Protein AF-A0AAW2RMF0-F1 (afdb_monomer_lite)

Organism: NCBI:txid2727405

Secondary structure (DSSP, 8-state):
-PPPHHHHHHHTT-B-SS-HHHHHHHHHHHHHHTT-THHHHS----S--S--SHHHHHHHHHHHHHHHHHHHHHHHHHHTB-TTT--

Structure (mmCIF, N/CA/C/O backbone):
data_AF-A0AAW2RMF0-F1
#
_entry.id   AF-A0AAW2RMF0-F1
#
loop_
_atom_site.group_PDB
_atom_site.id
_atom_site.type_symbol
_atom_site.label_atom_id
_atom_site.label_alt_id
_atom_site.label_comp_id
_atom_site.label_asym_id
_atom_site.label_entity_id
_atom_site.label_seq_id
_atom_site.pdbx_PDB_ins_code
_atom_site.Cartn_x
_atom_site.Cartn_y
_atom_site.Cartn_z
_atom_site.occupancy
_atom_site.B_iso_or_equiv
_atom_site.auth_seq_id
_atom_site.auth_comp_id
_atom_site.auth_asym_id
_atom_site.auth_atom_id
_atom_site.pdbx_PDB_model_num
ATOM 1 N N . MET A 1 1 ? 1.892 25.179 8.873 1.00 48.16 1 MET A N 1
ATOM 2 C CA . MET A 1 1 ? 2.488 24.141 8.005 1.00 48.16 1 MET A CA 1
ATOM 3 C C . MET A 1 1 ? 1.334 23.466 7.285 1.00 48.16 1 MET A C 1
ATOM 5 O O . MET A 1 1 ? 0.472 22.927 7.968 1.00 48.16 1 MET A O 1
ATOM 9 N N . SER A 1 2 ? 1.230 23.576 5.961 1.00 64.56 2 SER A N 1
ATOM 10 C CA . SER A 1 2 ? 0.219 22.825 5.205 1.00 64.56 2 SER A CA 1
ATOM 11 C C . SER A 1 2 ? 0.533 21.335 5.323 1.00 64.56 2 SER A C 1
ATOM 13 O O . SER A 1 2 ? 1.642 20.920 4.991 1.00 64.56 2 SER A O 1
ATOM 15 N N . GLN A 1 3 ? -0.407 20.544 5.837 1.00 78.25 3 GLN A N 1
ATOM 16 C CA . GLN A 1 3 ? -0.262 19.091 5.851 1.00 78.25 3 GLN A CA 1
ATOM 17 C C . GLN A 1 3 ? -0.211 18.569 4.411 1.00 78.25 3 GLN A C 1
ATOM 19 O O . GLN A 1 3 ? -0.927 19.076 3.548 1.00 78.25 3 GLN A O 1
ATOM 24 N N . ASN A 1 4 ? 0.638 17.571 4.152 1.00 89.25 4 ASN A N 1
ATOM 25 C CA . ASN A 1 4 ? 0.645 16.880 2.866 1.00 89.25 4 ASN A CA 1
ATOM 26 C C . ASN A 1 4 ? -0.756 16.270 2.637 1.00 89.25 4 ASN A C 1
ATOM 28 O O . ASN A 1 4 ? -1.195 15.488 3.484 1.00 89.25 4 ASN A O 1
ATOM 32 N N . PRO A 1 5 ? -1.458 16.593 1.533 1.00 90.19 5 PRO A N 1
ATOM 33 C CA . PRO A 1 5 ? -2.789 16.055 1.257 1.00 90.19 5 PRO A CA 1
ATOM 34 C C . PRO A 1 5 ? -2.861 14.523 1.288 1.00 90.19 5 PRO A C 1
ATOM 36 O O . PRO A 1 5 ? -3.868 13.974 1.726 1.00 90.19 5 PRO A O 1
ATOM 39 N N . LEU A 1 6 ? -1.791 13.826 0.891 1.00 92.50 6 LEU A N 1
ATOM 40 C CA . LEU A 1 6 ? -1.732 12.361 0.937 1.00 92.50 6 LEU A CA 1
ATOM 41 C C . LEU A 1 6 ? -1.722 11.836 2.376 1.00 92.50 6 LEU A C 1
ATOM 43 O O . LEU A 1 6 ? -2.396 10.854 2.673 1.00 92.50 6 LEU A O 1
ATOM 47 N N . ASN A 1 7 ? -1.039 12.529 3.291 1.00 91.50 7 ASN A N 1
ATOM 48 C CA . ASN A 1 7 ? -1.052 12.160 4.707 1.00 91.50 7 ASN A CA 1
ATOM 49 C C . ASN A 1 7 ? -2.457 12.320 5.294 1.00 91.50 7 ASN A C 1
ATOM 51 O O . ASN A 1 7 ? -2.907 11.455 6.033 1.00 91.50 7 ASN A O 1
ATOM 55 N N . VAL A 1 8 ? -3.182 13.378 4.918 1.00 94.00 8 VAL A N 1
ATOM 56 C CA . VAL A 1 8 ? -4.572 13.578 5.361 1.00 94.00 8 VAL A CA 1
ATOM 57 C C . VAL A 1 8 ? -5.472 12.423 4.904 1.00 94.00 8 VAL A C 1
ATOM 59 O O . VAL A 1 8 ? -6.333 11.982 5.661 1.00 94.00 8 VAL A O 1
ATOM 62 N N . ILE A 1 9 ? -5.257 11.901 3.692 1.00 94.19 9 ILE A N 1
ATOM 63 C CA . ILE A 1 9 ? -6.001 10.747 3.168 1.00 94.19 9 ILE A CA 1
ATOM 64 C C . ILE A 1 9 ? -5.666 9.467 3.948 1.00 94.19 9 ILE A C 1
ATOM 66 O O . ILE A 1 9 ? -6.585 8.723 4.280 1.00 94.19 9 ILE A O 1
ATOM 70 N N . LEU A 1 10 ? -4.389 9.212 4.260 1.00 92.69 10 LEU A N 1
ATOM 71 C CA . LEU A 1 10 ? -3.975 8.025 5.029 1.00 92.69 10 LEU A CA 1
ATOM 72 C C . LEU A 1 10 ? -4.462 8.053 6.480 1.00 92.69 10 LEU A C 1
ATOM 74 O O . LEU A 1 10 ? -4.774 7.007 7.042 1.00 92.69 10 LEU A O 1
ATOM 78 N N . GLU A 1 11 ? -4.525 9.239 7.083 1.00 91.88 11 GLU A N 1
ATOM 79 C CA . GLU A 1 11 ? -5.020 9.419 8.449 1.00 91.88 11 GLU A CA 1
ATOM 80 C C . GLU A 1 11 ? -6.550 9.300 8.537 1.00 91.88 11 GLU A C 1
ATOM 82 O O . GLU A 1 11 ? -7.094 8.964 9.591 1.00 91.88 11 GLU A O 1
ATOM 87 N N . ALA A 1 12 ? -7.265 9.533 7.434 1.00 92.69 12 ALA A N 1
ATOM 88 C CA . ALA A 1 12 ? -8.696 9.279 7.360 1.00 92.69 12 ALA A CA 1
ATOM 89 C C . ALA A 1 12 ? -8.977 7.770 7.269 1.00 92.69 12 ALA A C 1
ATOM 91 O O . ALA A 1 12 ? -8.329 7.052 6.512 1.00 92.69 12 ALA A O 1
ATOM 92 N N . ASN A 1 13 ? -10.001 7.293 7.987 1.00 91.88 13 ASN A N 1
ATOM 93 C CA . ASN A 1 13 ? -10.419 5.883 7.999 1.00 91.88 13 ASN A CA 1
ATOM 94 C C . ASN A 1 13 ? -9.272 4.899 8.282 1.00 91.88 13 ASN A C 1
ATOM 96 O O . ASN A 1 13 ? -9.169 3.877 7.600 1.00 91.88 13 ASN A O 1
ATOM 100 N N . LYS A 1 14 ? -8.418 5.197 9.275 1.00 95.12 14 LYS A N 1
ATOM 101 C CA . LYS A 1 14 ? -7.384 4.251 9.711 1.00 95.12 14 LYS A CA 1
ATOM 102 C C . LYS A 1 14 ? -7.971 2.870 9.959 1.00 95.12 14 LYS A C 1
ATOM 104 O O . LYS A 1 14 ? -9.081 2.750 10.482 1.00 95.12 14 LYS A O 1
ATOM 109 N N . PHE A 1 15 ? -7.222 1.838 9.582 1.00 96.62 15 PHE A N 1
ATOM 110 C CA . PHE A 1 15 ? -7.681 0.472 9.774 1.00 96.62 15 PHE A CA 1
ATOM 111 C C . PHE A 1 15 ? -7.808 0.170 11.264 1.00 96.62 15 PHE A C 1
ATOM 113 O O . PHE A 1 15 ? -6.809 0.213 11.979 1.00 96.62 15 PHE A O 1
ATOM 120 N N . ASP A 1 16 ? -9.023 -0.147 11.702 1.00 94.56 16 ASP A N 1
ATOM 121 C CA . ASP A 1 16 ? -9.358 -0.466 13.097 1.00 94.56 16 ASP A CA 1
ATOM 122 C C . ASP A 1 16 ? -9.733 -1.944 13.293 1.00 94.56 16 ASP A C 1
ATOM 124 O O . ASP A 1 16 ? -10.138 -2.362 14.376 1.00 94.56 16 ASP A O 1
ATOM 128 N N . GLY A 1 17 ? -9.591 -2.754 12.238 1.00 93.50 17 GLY A N 1
ATOM 129 C CA . GLY A 1 17 ? -9.904 -4.183 12.252 1.00 93.50 17 GLY A CA 1
ATOM 130 C C . GLY A 1 17 ? -11.337 -4.496 11.831 1.00 93.50 17 GLY A C 1
ATOM 131 O O . GLY A 1 17 ? -11.634 -5.639 11.490 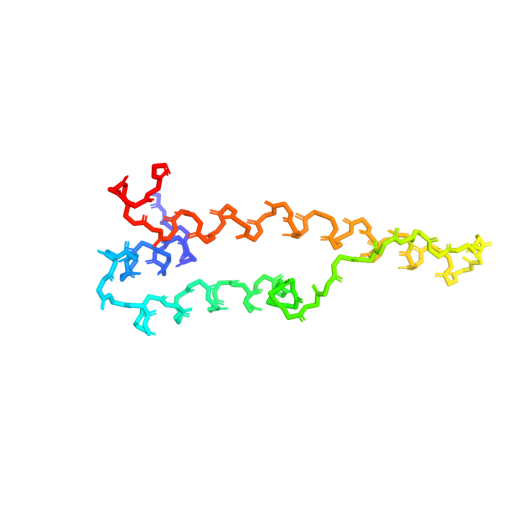1.00 93.50 17 GLY A O 1
ATOM 132 N N . THR A 1 18 ? -12.217 -3.496 11.782 1.00 95.31 18 THR A N 1
ATOM 133 C CA . THR A 1 18 ? -13.640 -3.653 11.440 1.00 95.31 18 THR A CA 1
ATOM 134 C C . THR A 1 18 ? -14.011 -2.993 10.113 1.00 95.31 18 THR A C 1
ATOM 136 O O . THR A 1 18 ? -15.012 -3.351 9.492 1.00 95.31 18 THR A O 1
ATOM 139 N N . ASN A 1 19 ? -13.187 -2.061 9.631 1.00 95.12 19 ASN A N 1
ATOM 140 C CA . ASN A 1 19 ? -13.512 -1.159 8.528 1.00 95.12 19 ASN A CA 1
ATOM 141 C C . ASN A 1 19 ? -12.754 -1.439 7.211 1.00 95.12 19 ASN A C 1
ATOM 143 O O . ASN A 1 19 ? -12.585 -0.524 6.406 1.00 95.12 19 ASN A O 1
ATOM 147 N N . TYR A 1 20 ? -12.334 -2.685 6.949 1.00 93.06 20 TYR A N 1
ATOM 148 C CA . TYR A 1 20 ? -11.424 -3.045 5.842 1.00 93.06 20 TYR A CA 1
ATOM 149 C C . TYR A 1 20 ? -11.774 -2.416 4.482 1.00 93.06 20 TYR A C 1
ATOM 151 O O . TYR A 1 20 ? -10.921 -1.778 3.869 1.00 93.06 20 TYR A O 1
ATOM 159 N N . SER A 1 21 ? -13.019 -2.550 4.008 1.00 91.75 21 SER A N 1
ATOM 160 C CA . SER A 1 21 ? -13.426 -2.007 2.700 1.00 91.75 21 SER A CA 1
ATOM 161 C C . SER A 1 21 ? -13.338 -0.479 2.636 1.00 91.75 21 SER A C 1
ATOM 163 O O . SER A 1 21 ? -12.978 0.074 1.597 1.00 91.75 21 SER A O 1
ATOM 165 N N . ASN A 1 22 ? -13.651 0.200 3.743 1.00 90.94 22 ASN A N 1
ATOM 166 C CA . ASN A 1 22 ? -13.585 1.658 3.837 1.00 90.94 22 ASN A CA 1
ATOM 167 C C . ASN A 1 22 ? -12.137 2.137 3.950 1.00 90.94 22 ASN A C 1
ATOM 169 O O . ASN A 1 22 ? -11.767 3.118 3.307 1.00 90.94 22 ASN A O 1
ATOM 173 N N . TRP A 1 23 ? -11.328 1.420 4.730 1.00 95.56 23 TRP A N 1
ATOM 174 C CA . TRP A 1 23 ? -9.906 1.678 4.895 1.00 95.56 23 TRP A CA 1
ATOM 175 C C . TRP A 1 23 ? -9.148 1.500 3.579 1.00 95.56 23 TRP A C 1
ATOM 177 O O . TRP A 1 23 ? -8.501 2.439 3.135 1.00 95.56 23 TRP A O 1
ATOM 187 N N . LEU A 1 24 ? -9.277 0.347 2.908 1.00 94.88 24 LEU A N 1
ATOM 188 C CA . LEU A 1 24 ? -8.458 -0.040 1.747 1.00 94.88 24 LEU A CA 1
ATOM 189 C C . LEU A 1 24 ? -8.492 0.988 0.607 1.00 94.88 24 LEU A C 1
ATOM 191 O O . LEU A 1 24 ? -7.527 1.122 -0.149 1.00 94.88 24 LEU A O 1
ATOM 195 N N . ARG 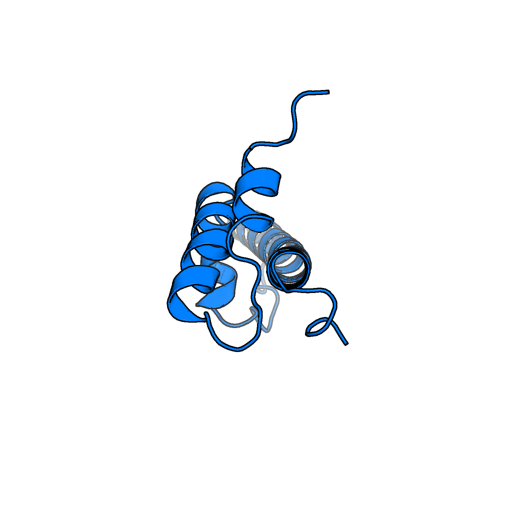A 1 25 ? -9.594 1.732 0.484 1.00 95.06 25 ARG A N 1
ATOM 196 C CA . ARG A 1 25 ? -9.739 2.811 -0.494 1.00 95.06 25 ARG A CA 1
ATOM 197 C C . ARG A 1 25 ? -8.654 3.880 -0.336 1.00 95.06 25 ARG A C 1
ATOM 199 O O . ARG A 1 25 ? -8.139 4.355 -1.344 1.00 95.06 25 ARG A O 1
ATOM 206 N N . ASN A 1 26 ? -8.299 4.246 0.892 1.00 95.12 26 ASN A N 1
ATOM 207 C CA . ASN A 1 26 ? -7.412 5.374 1.159 1.00 95.12 26 ASN A CA 1
ATOM 208 C C . ASN A 1 26 ? -5.943 5.062 0.822 1.00 95.12 26 ASN A C 1
ATOM 210 O O . ASN A 1 26 ? -5.366 5.813 0.033 1.00 95.12 26 ASN A O 1
ATOM 214 N N . PRO A 1 27 ? -5.346 3.940 1.277 1.00 95.31 27 PRO A N 1
ATOM 215 C CA . PRO A 1 27 ? -4.020 3.537 0.823 1.00 95.31 27 PRO A CA 1
ATOM 216 C C . PRO A 1 27 ? -3.961 3.316 -0.687 1.00 95.31 27 PRO A C 1
ATOM 218 O O . PRO A 1 27 ? -2.987 3.723 -1.306 1.00 95.31 27 PRO A O 1
ATOM 221 N N . ARG A 1 28 ? -5.006 2.751 -1.313 1.00 94.94 28 ARG A N 1
ATOM 222 C CA . ARG A 1 28 ? -5.044 2.597 -2.779 1.00 94.94 28 ARG A CA 1
ATOM 223 C C . ARG A 1 28 ? -4.978 3.929 -3.520 1.00 94.94 28 ARG A C 1
ATOM 225 O O . ARG A 1 28 ? -4.203 4.035 -4.456 1.00 94.94 28 ARG A O 1
ATOM 232 N N . ILE A 1 29 ? -5.714 4.951 -3.076 1.00 95.00 29 ILE A N 1
ATOM 233 C CA . ILE A 1 29 ? -5.647 6.294 -3.681 1.00 95.00 29 ILE A CA 1
ATOM 234 C C . ILE A 1 29 ? -4.220 6.853 -3.621 1.00 95.00 29 ILE A C 1
ATOM 236 O O . ILE A 1 29 ? -3.737 7.407 -4.607 1.00 95.00 29 ILE A O 1
ATOM 240 N N . VAL A 1 30 ? -3.540 6.704 -2.481 1.00 95.56 30 VAL A N 1
ATOM 241 C CA . VAL A 1 30 ? -2.159 7.184 -2.324 1.00 95.56 30 VAL A CA 1
ATOM 242 C C . VAL A 1 30 ? -1.193 6.392 -3.201 1.00 95.56 30 VAL A C 1
ATOM 244 O O . VAL A 1 30 ? -0.376 6.988 -3.896 1.00 95.56 30 VAL A O 1
ATOM 247 N N . LEU A 1 31 ? -1.320 5.065 -3.237 1.00 96.06 31 LEU A N 1
ATOM 248 C CA . LEU A 1 31 ? -0.489 4.209 -4.084 1.00 96.06 31 LEU A CA 1
ATOM 249 C C . LEU A 1 31 ? -0.718 4.466 -5.578 1.00 96.06 31 LEU A C 1
ATOM 251 O O . LEU A 1 31 ? 0.245 4.458 -6.342 1.00 96.06 31 LEU A O 1
ATOM 255 N N . ASP A 1 32 ? -1.950 4.745 -6.003 1.00 95.56 32 ASP A N 1
ATOM 256 C CA . ASP A 1 32 ? -2.260 5.111 -7.388 1.00 95.56 32 ASP A CA 1
ATOM 257 C C . ASP A 1 32 ? -1.629 6.459 -7.748 1.00 95.56 32 ASP A C 1
ATOM 259 O O . ASP A 1 32 ? -1.056 6.608 -8.830 1.00 95.56 32 ASP A O 1
ATOM 263 N N . PHE A 1 33 ? -1.680 7.428 -6.828 1.00 94.88 33 PHE A N 1
ATOM 264 C CA . PHE A 1 33 ? -1.061 8.740 -7.007 1.00 94.88 33 PHE A CA 1
ATOM 265 C C . PHE A 1 33 ? 0.465 8.641 -7.157 1.00 94.88 33 PHE A C 1
ATOM 267 O O . PHE A 1 33 ? 1.040 9.261 -8.052 1.00 94.88 33 PHE A O 1
ATOM 274 N N . GLU A 1 34 ? 1.107 7.801 -6.342 1.00 93.56 34 GLU A N 1
ATOM 275 C CA . GLU A 1 34 ? 2.549 7.515 -6.405 1.00 93.56 34 GLU A CA 1
ATOM 276 C C . GLU A 1 34 ? 2.921 6.538 -7.540 1.00 93.56 34 GLU A C 1
ATOM 278 O O . GLU A 1 34 ? 4.098 6.281 -7.783 1.00 93.56 34 GLU A O 1
ATOM 283 N N . LYS A 1 35 ? 1.935 6.002 -8.278 1.00 94.06 35 LYS A N 1
ATOM 284 C CA . LYS A 1 35 ? 2.095 4.972 -9.326 1.00 94.06 35 LYS A CA 1
ATOM 285 C C . LYS A 1 35 ? 2.704 3.660 -8.815 1.00 94.06 35 LYS A C 1
ATOM 287 O O . LYS A 1 35 ? 3.372 2.958 -9.569 1.00 94.06 35 LYS A O 1
ATOM 292 N N . GLN A 1 36 ? 2.442 3.306 -7.561 1.00 95.06 36 GLN A N 1
ATOM 293 C CA . GLN A 1 36 ? 3.000 2.149 -6.852 1.00 95.06 36 GLN A CA 1
ATOM 294 C C . GLN A 1 36 ? 1.999 1.003 -6.645 1.00 95.06 36 GLN A C 1
ATOM 296 O O . GLN A 1 36 ? 2.383 -0.059 -6.161 1.00 95.06 36 GLN A O 1
ATOM 301 N N . THR A 1 37 ? 0.730 1.153 -7.041 1.00 93.75 37 THR A N 1
ATOM 302 C CA . THR A 1 37 ? -0.303 0.105 -6.869 1.00 93.75 37 THR A CA 1
ATOM 303 C C . THR A 1 37 ? 0.076 -1.230 -7.503 1.00 93.75 37 THR A C 1
ATOM 305 O O . THR A 1 37 ? -0.277 -2.285 -6.981 1.00 93.75 37 THR A O 1
ATOM 308 N N . TYR A 1 38 ? 0.882 -1.210 -8.569 1.00 91.50 38 TYR A N 1
ATOM 309 C CA . TYR A 1 38 ? 1.379 -2.421 -9.223 1.00 91.50 38 TYR A CA 1
ATOM 310 C C . TYR A 1 38 ? 2.163 -3.349 -8.276 1.00 91.50 38 TYR A C 1
ATOM 312 O O . TYR A 1 38 ? 2.250 -4.544 -8.551 1.00 91.50 38 TYR A O 1
ATOM 320 N N . VAL A 1 39 ? 2.731 -2.827 -7.181 1.00 91.38 39 VAL A N 1
ATOM 321 C CA . VAL A 1 39 ? 3.438 -3.611 -6.154 1.00 91.38 39 VAL A CA 1
ATOM 322 C C . VAL A 1 39 ? 2.483 -4.556 -5.421 1.00 91.38 39 VAL A C 1
ATOM 324 O O . VAL A 1 39 ? 2.884 -5.647 -5.035 1.00 91.38 39 VAL A O 1
ATOM 327 N N . LEU A 1 40 ? 1.209 -4.180 -5.268 1.00 88.88 40 LEU A N 1
ATOM 328 C CA . LEU A 1 40 ? 0.199 -5.033 -4.632 1.00 88.88 40 LEU A CA 1
ATOM 329 C C . LEU A 1 40 ? -0.258 -6.189 -5.535 1.00 88.88 40 LEU A C 1
ATOM 331 O O . LEU A 1 40 ? -0.761 -7.194 -5.042 1.00 88.88 40 LEU A O 1
ATOM 335 N N . GLU A 1 41 ? -0.120 -6.035 -6.851 1.00 87.75 41 GLU A N 1
ATOM 336 C CA . GLU A 1 41 ? -0.641 -6.976 -7.850 1.00 87.75 41 GLU A CA 1
ATOM 337 C C . GLU A 1 41 ? 0.438 -7.907 -8.406 1.00 87.75 41 GLU A C 1
ATOM 339 O O . GLU A 1 41 ? 0.147 -9.028 -8.828 1.00 87.75 41 GLU A O 1
ATOM 344 N N . LYS A 1 42 ? 1.688 -7.436 -8.455 1.00 85.50 42 LYS A N 1
ATOM 345 C CA . LYS A 1 42 ? 2.796 -8.128 -9.114 1.00 85.50 42 LYS A CA 1
ATOM 346 C C . LYS A 1 42 ? 3.755 -8.717 -8.094 1.00 85.50 42 LYS A C 1
ATOM 348 O O . LYS A 1 42 ? 4.181 -8.055 -7.155 1.00 85.50 42 LYS A O 1
ATOM 353 N N . SER A 1 43 ? 4.175 -9.951 -8.346 1.00 76.88 43 SER A N 1
ATOM 354 C CA . SER A 1 43 ? 5.233 -10.604 -7.580 1.00 76.88 43 SER A CA 1
ATOM 355 C C . SER A 1 43 ? 6.596 -9.942 -7.799 1.00 76.88 43 SER A C 1
ATOM 357 O O . SER A 1 43 ? 6.895 -9.477 -8.902 1.00 76.88 43 SER A O 1
ATOM 359 N N . LEU A 1 44 ? 7.443 -10.003 -6.768 1.00 73.94 44 LEU A N 1
ATOM 360 C CA . LEU A 1 44 ? 8.841 -9.573 -6.807 1.00 73.94 44 LEU A CA 1
ATOM 361 C C . LEU A 1 44 ? 9.583 -10.211 -7.995 1.00 73.94 44 LEU A C 1
ATOM 363 O O . LEU A 1 44 ? 9.564 -11.441 -8.124 1.00 73.94 44 LEU A O 1
ATOM 367 N N . PRO A 1 45 ? 10.230 -9.421 -8.875 1.00 70.19 45 PRO A N 1
ATOM 368 C CA . PRO A 1 45 ? 11.075 -9.961 -9.930 1.00 70.19 45 PRO A CA 1
ATOM 369 C C . PRO A 1 45 ? 12.214 -10.771 -9.299 1.00 70.19 45 PRO A C 1
ATOM 371 O O . PRO A 1 45 ? 13.099 -10.213 -8.660 1.00 70.19 45 PRO A O 1
ATOM 374 N N . GLN A 1 46 ? 12.196 -12.097 -9.454 1.00 67.12 46 GLN A N 1
ATOM 375 C CA . GLN A 1 46 ? 13.135 -12.990 -8.756 1.00 67.12 46 GLN A CA 1
ATOM 376 C C . GLN A 1 46 ? 14.581 -12.885 -9.267 1.00 67.12 46 GLN A C 1
ATOM 378 O O . GLN A 1 46 ? 15.509 -13.320 -8.590 1.00 67.12 46 GLN A O 1
ATOM 383 N N . THR A 1 47 ? 14.793 -12.328 -10.461 1.00 64.50 47 THR A N 1
ATOM 384 C CA . THR A 1 47 ? 16.114 -12.260 -11.090 1.00 64.50 47 THR A CA 1
ATOM 385 C C . THR A 1 47 ? 16.300 -10.965 -11.864 1.00 64.50 47 THR A C 1
ATOM 387 O O . THR A 1 47 ? 15.439 -10.590 -12.662 1.00 64.50 47 THR A O 1
ATOM 390 N N . LEU A 1 48 ? 17.471 -10.345 -11.701 1.00 66.25 48 LEU A N 1
ATOM 391 C CA . LEU A 1 48 ? 17.967 -9.313 -12.608 1.00 66.25 48 LEU A CA 1
ATOM 392 C C . LEU A 1 48 ? 17.995 -9.867 -14.044 1.00 66.25 48 LEU A C 1
ATOM 394 O O . LEU A 1 48 ? 18.596 -10.926 -14.266 1.00 66.25 48 LEU A O 1
ATOM 398 N N . PRO A 1 49 ? 17.382 -9.188 -15.028 1.00 64.31 49 PRO A N 1
ATOM 399 C CA . PRO A 1 49 ? 17.468 -9.608 -16.420 1.00 64.31 49 PRO A CA 1
ATOM 400 C C . PRO A 1 49 ? 18.933 -9.646 -16.873 1.00 64.31 49 PRO A C 1
ATOM 402 O O . PRO A 1 49 ? 19.657 -8.654 -16.787 1.00 64.31 49 PRO A O 1
ATOM 405 N N . LYS A 1 50 ? 19.401 -10.818 -17.318 1.00 57.72 50 LYS A N 1
ATOM 406 C CA . LYS A 1 50 ? 20.769 -11.000 -17.822 1.00 57.72 50 LYS A CA 1
ATOM 407 C C . LYS A 1 50 ? 20.923 -10.264 -19.155 1.00 57.72 50 LYS A C 1
ATOM 409 O O . LYS A 1 50 ? 20.527 -10.785 -20.190 1.00 57.72 50 LYS A O 1
ATOM 414 N N . GLY A 1 51 ? 21.557 -9.095 -19.137 1.00 56.84 51 GLY A N 1
ATOM 415 C CA . GLY A 1 51 ? 22.084 -8.476 -20.353 1.00 56.84 51 GLY A CA 1
ATOM 416 C C . GLY A 1 51 ? 22.252 -6.968 -20.246 1.00 56.84 51 GLY A C 1
ATOM 417 O O . GLY A 1 51 ? 21.270 -6.240 -20.231 1.00 56.84 51 GLY A O 1
ATOM 418 N N . PHE A 1 52 ? 23.499 -6.491 -20.246 1.00 55.09 52 PHE A N 1
ATOM 419 C CA . PHE A 1 52 ? 23.848 -5.086 -20.483 1.00 55.09 52 PHE A CA 1
ATOM 420 C C . PHE A 1 52 ? 23.645 -4.746 -21.973 1.00 55.09 52 PHE A C 1
ATOM 422 O O . PHE A 1 52 ? 24.590 -4.645 -22.747 1.00 55.09 52 PHE A O 1
ATOM 429 N N . LEU A 1 53 ? 22.392 -4.605 -22.392 1.00 57.56 53 LEU A N 1
ATOM 430 C CA . LEU A 1 53 ? 22.007 -3.931 -23.638 1.00 57.56 53 LEU A CA 1
ATOM 431 C C . LEU A 1 53 ? 21.418 -2.547 -23.279 1.00 57.56 53 LEU A C 1
ATOM 433 O O . LEU A 1 53 ? 21.240 -2.264 -22.092 1.00 57.56 53 LEU A O 1
ATOM 437 N N . PRO A 1 54 ? 21.083 -1.657 -24.230 1.00 59.34 54 PRO A N 1
ATOM 438 C CA . PRO A 1 54 ? 20.275 -0.466 -23.924 1.00 59.34 54 PRO A CA 1
ATOM 439 C C . PRO A 1 54 ? 18.975 -0.829 -23.180 1.00 59.34 54 PRO A C 1
ATOM 441 O O . PRO A 1 54 ? 18.558 -0.136 -22.256 1.00 59.34 54 PRO A O 1
ATOM 444 N N . GLU A 1 55 ? 18.415 -1.996 -23.505 1.00 61.59 55 GLU A N 1
ATOM 445 C CA . GLU A 1 55 ? 17.309 -2.645 -22.793 1.00 61.59 55 GLU A CA 1
ATOM 446 C C . GLU A 1 55 ? 17.691 -3.073 -21.364 1.00 61.59 55 GLU A C 1
ATOM 448 O O . GLU A 1 55 ? 16.880 -2.983 -20.450 1.00 61.59 55 GLU A O 1
ATOM 453 N N . GLY A 1 56 ? 18.957 -3.432 -21.152 1.00 64.38 56 GLY A N 1
ATOM 454 C CA . GLY A 1 56 ? 19.566 -3.782 -19.869 1.00 64.38 56 GLY A CA 1
ATOM 455 C C . GLY A 1 56 ? 19.539 -2.668 -18.826 1.00 64.38 56 GLY A C 1
ATOM 456 O O . GLY A 1 56 ? 19.224 -2.908 -17.659 1.00 64.38 56 GLY A O 1
ATOM 457 N N . ARG A 1 57 ? 19.824 -1.425 -19.236 1.00 67.00 57 ARG A N 1
ATOM 458 C CA . ARG A 1 57 ? 19.739 -0.261 -18.334 1.00 67.00 57 ARG A CA 1
ATOM 459 C C . ARG A 1 57 ? 18.299 0.002 -17.907 1.00 67.00 57 ARG A C 1
ATOM 461 O O . ARG A 1 57 ? 18.039 0.101 -16.714 1.00 67.00 57 ARG A O 1
ATOM 468 N N . LEU A 1 58 ? 17.365 -0.006 -18.861 1.00 67.12 58 LEU A N 1
ATOM 469 C CA . LEU A 1 58 ? 15.934 0.130 -18.576 1.00 67.12 58 LEU A CA 1
ATOM 470 C C . LEU A 1 58 ? 15.419 -1.005 -17.680 1.00 67.12 58 LEU A C 1
ATOM 472 O O . LEU A 1 58 ? 14.569 -0.775 -16.822 1.00 67.12 58 LEU A O 1
ATOM 476 N N . THR A 1 59 ? 15.925 -2.231 -17.844 1.00 77.00 59 THR A N 1
ATOM 477 C CA . THR A 1 59 ? 15.577 -3.338 -16.945 1.00 77.00 59 THR A CA 1
ATOM 478 C C . THR A 1 59 ? 16.159 -3.176 -15.547 1.00 77.00 59 THR A C 1
ATOM 480 O O . THR A 1 59 ? 15.478 -3.505 -14.581 1.00 77.00 59 THR A O 1
ATOM 483 N N . PHE A 1 60 ? 17.379 -2.649 -15.422 1.00 79.69 60 PHE A N 1
ATOM 484 C CA . PHE A 1 60 ? 18.009 -2.395 -14.130 1.00 79.69 60 PHE A CA 1
ATOM 485 C C . PHE A 1 60 ? 17.304 -1.265 -13.373 1.00 79.69 60 PHE A C 1
ATOM 487 O O . PHE A 1 60 ? 16.995 -1.422 -12.198 1.00 79.69 60 PHE A O 1
ATOM 494 N N . GLU A 1 61 ? 16.975 -0.161 -14.046 1.00 83.69 61 GLU A N 1
ATOM 495 C CA . GLU A 1 61 ? 16.208 0.945 -13.458 1.00 83.69 61 GLU A CA 1
ATOM 496 C C . GLU A 1 61 ? 14.831 0.481 -12.982 1.00 83.69 61 GLU A C 1
ATOM 498 O O . GLU A 1 61 ? 14.455 0.745 -11.845 1.00 83.69 61 GLU A O 1
ATOM 503 N N . LYS A 1 62 ? 14.104 -0.290 -13.803 1.00 83.44 62 LYS A N 1
ATOM 504 C CA . LYS A 1 62 ? 12.815 -0.875 -13.403 1.00 83.44 62 LYS A CA 1
ATOM 505 C C . LYS A 1 62 ? 12.948 -1.836 -12.225 1.00 83.44 62 LYS A C 1
ATOM 507 O O . LYS A 1 62 ? 12.072 -1.852 -11.368 1.00 83.44 62 LYS A O 1
ATOM 512 N N . PHE A 1 63 ? 14.012 -2.636 -12.182 1.00 84.50 63 PHE A N 1
ATOM 513 C CA . PHE A 1 63 ? 14.279 -3.550 -11.072 1.00 84.50 63 PHE A CA 1
ATOM 514 C C . PHE A 1 63 ? 14.552 -2.786 -9.770 1.00 84.50 63 PHE A C 1
ATOM 516 O O . PHE A 1 63 ? 13.955 -3.095 -8.741 1.00 84.50 63 PHE A O 1
ATOM 523 N N . THR A 1 64 ? 15.397 -1.756 -9.823 1.00 87.56 64 THR A N 1
ATOM 524 C CA . THR A 1 64 ? 15.701 -0.894 -8.674 1.00 87.56 64 THR A CA 1
ATOM 525 C C . THR A 1 64 ? 14.458 -0.144 -8.203 1.00 87.56 64 THR A C 1
ATOM 527 O O . THR A 1 64 ? 14.134 -0.204 -7.021 1.00 87.56 64 THR A O 1
ATOM 530 N N . GLN A 1 65 ? 13.703 0.468 -9.123 1.00 89.56 65 GLN A N 1
ATOM 531 C CA . GLN A 1 65 ? 12.448 1.156 -8.810 1.00 89.56 65 GLN A CA 1
ATOM 532 C C . GLN A 1 65 ? 11.445 0.218 -8.137 1.00 89.56 65 GLN A C 1
ATOM 534 O O . GLN A 1 65 ? 10.846 0.575 -7.128 1.00 89.56 65 GLN A O 1
ATOM 539 N N . TRP A 1 66 ? 11.299 -1.003 -8.660 1.00 90.19 66 TRP A N 1
ATOM 540 C CA . TRP A 1 66 ? 10.428 -2.010 -8.064 1.00 90.19 66 TRP A CA 1
ATOM 541 C C . TRP A 1 66 ? 10.846 -2.307 -6.618 1.00 90.19 66 TRP A C 1
ATOM 543 O O . TRP A 1 66 ? 9.998 -2.355 -5.731 1.00 90.19 66 TRP A O 1
ATOM 553 N N . HIS A 1 67 ? 12.148 -2.462 -6.353 1.00 88.75 67 HIS A N 1
ATOM 554 C CA . HIS A 1 67 ? 12.658 -2.697 -5.001 1.00 88.75 67 HIS A CA 1
ATOM 555 C C . HIS A 1 67 ? 12.404 -1.521 -4.054 1.00 88.75 67 HIS A C 1
ATOM 557 O O . HIS A 1 67 ? 12.006 -1.747 -2.912 1.00 88.75 67 HIS A O 1
ATOM 563 N N . GLU A 1 68 ? 12.607 -0.288 -4.515 1.00 92.50 68 GLU A N 1
ATOM 564 C CA . GLU A 1 68 ? 12.312 0.914 -3.732 1.00 92.50 68 GLU A CA 1
ATOM 565 C C . GLU A 1 68 ? 10.821 1.026 -3.409 1.00 92.50 68 GLU A C 1
ATOM 567 O O . GLU A 1 68 ? 10.444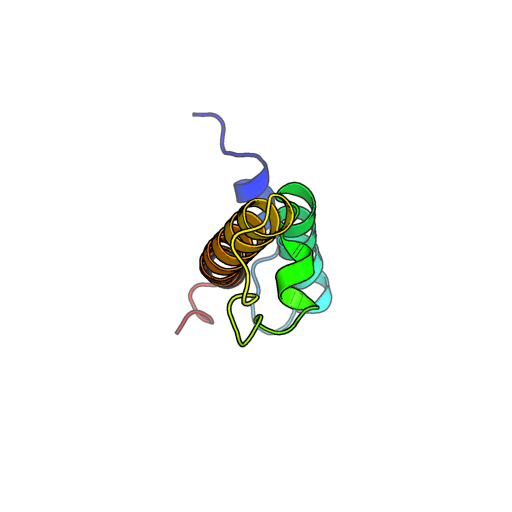 1.292 -2.267 1.00 92.50 68 GLU A O 1
ATOM 572 N N . ASP A 1 69 ? 9.960 0.797 -4.397 1.00 94.06 69 ASP A N 1
ATOM 573 C CA . ASP A 1 69 ? 8.514 0.862 -4.210 1.00 94.06 69 ASP A CA 1
ATOM 574 C C . ASP A 1 69 ? 8.047 -0.255 -3.273 1.00 94.06 69 ASP A C 1
ATOM 576 O O . ASP A 1 69 ? 7.282 -0.003 -2.345 1.00 94.06 69 ASP A O 1
ATOM 580 N N . ASN A 1 70 ? 8.589 -1.466 -3.409 1.00 91.06 70 ASN A N 1
ATOM 581 C CA . ASN A 1 70 ? 8.293 -2.583 -2.514 1.00 91.06 70 ASN A CA 1
ATOM 582 C C . ASN A 1 70 ? 8.792 -2.375 -1.073 1.00 91.06 70 ASN A C 1
ATOM 584 O O . ASN A 1 70 ? 8.309 -3.042 -0.161 1.00 91.06 70 ASN A O 1
ATOM 588 N N . GLN A 1 71 ? 9.721 -1.445 -0.838 1.00 90.69 71 GLN A N 1
ATOM 589 C CA . GLN A 1 71 ? 10.063 -0.985 0.512 1.00 90.69 71 GLN A CA 1
ATOM 590 C C . GLN A 1 71 ? 9.091 0.086 1.027 1.00 90.69 71 GLN A C 1
ATOM 592 O O . GLN A 1 71 ? 8.754 0.082 2.209 1.00 90.69 71 GLN A O 1
ATOM 597 N N . LYS A 1 72 ? 8.614 0.984 0.157 1.00 93.19 72 LYS A N 1
ATOM 598 C CA . LYS A 1 72 ? 7.717 2.099 0.518 1.00 93.19 72 LYS A CA 1
ATOM 599 C C . LYS A 1 72 ? 6.276 1.654 0.769 1.00 93.19 72 LYS A C 1
ATOM 601 O O . LYS A 1 72 ? 5.663 2.095 1.741 1.00 93.19 72 LYS A O 1
ATOM 606 N N . VAL A 1 73 ? 5.728 0.785 -0.084 1.00 95.06 73 VAL A N 1
ATOM 607 C CA . VAL A 1 73 ? 4.316 0.368 -0.025 1.00 95.06 73 VAL A CA 1
ATOM 608 C C . VAL A 1 73 ? 3.939 -0.235 1.336 1.00 95.06 73 VAL A C 1
ATOM 610 O O . VAL A 1 73 ? 2.935 0.206 1.898 1.00 95.06 73 VAL A O 1
ATOM 613 N N . PRO A 1 74 ? 4.723 -1.150 1.943 1.00 93.25 74 PRO A N 1
ATOM 614 C CA . PRO A 1 74 ? 4.429 -1.642 3.289 1.00 93.25 74 PRO A CA 1
ATOM 615 C C . PRO A 1 74 ? 4.367 -0.532 4.343 1.00 93.25 74 PRO A C 1
ATOM 617 O O . PRO A 1 74 ? 3.495 -0.569 5.205 1.00 93.25 74 PRO A O 1
ATOM 620 N N . SER A 1 75 ? 5.233 0.485 4.262 1.00 93.25 75 SER A N 1
ATOM 621 C CA . SER A 1 75 ? 5.201 1.625 5.187 1.00 93.25 75 SER A CA 1
ATOM 622 C C . SER A 1 75 ? 3.940 2.476 5.027 1.00 93.25 75 SER A C 1
ATOM 624 O O . SER A 1 75 ? 3.396 2.930 6.030 1.00 93.25 75 SER A O 1
ATOM 626 N N . ILE A 1 76 ? 3.449 2.662 3.797 1.00 93.88 76 ILE A N 1
ATOM 627 C CA . ILE A 1 76 ? 2.173 3.350 3.522 1.00 93.88 76 ILE A CA 1
ATOM 628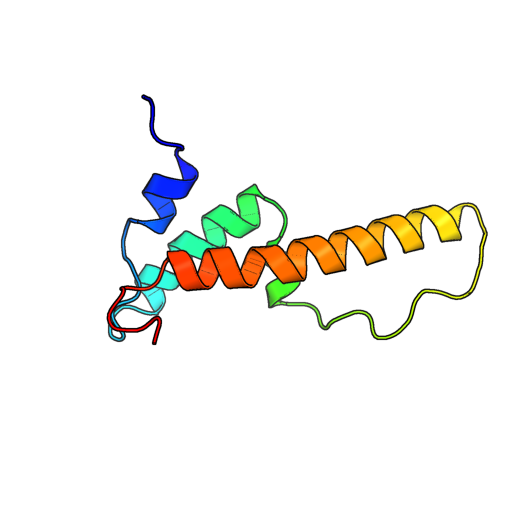 C C . ILE A 1 76 ? 0.999 2.550 4.097 1.00 93.88 76 ILE A C 1
ATOM 630 O O . ILE A 1 76 ? 0.104 3.107 4.731 1.00 93.88 76 ILE A O 1
ATOM 634 N N . ILE A 1 77 ? 1.007 1.231 3.899 1.00 94.25 77 ILE A N 1
ATOM 635 C CA . ILE A 1 77 ? -0.032 0.345 4.426 1.00 94.25 77 ILE A CA 1
ATOM 636 C C . ILE A 1 77 ? -0.028 0.376 5.957 1.00 94.25 77 ILE A C 1
ATOM 638 O O . ILE A 1 77 ? -1.077 0.610 6.549 1.00 94.25 77 ILE A O 1
ATOM 642 N N . LEU A 1 78 ? 1.132 0.228 6.597 1.00 93.62 78 LEU A N 1
ATOM 643 C CA . LEU A 1 78 ? 1.257 0.258 8.056 1.00 93.62 78 LEU A 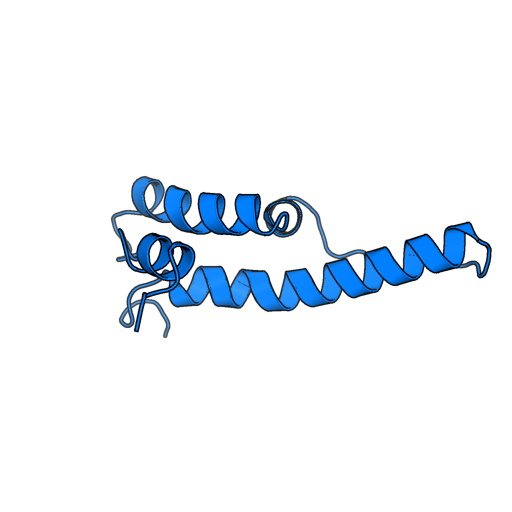CA 1
ATOM 644 C C . LEU A 1 78 ? 0.851 1.609 8.650 1.00 93.62 78 LEU A C 1
ATOM 646 O O . LEU A 1 78 ? 0.092 1.633 9.613 1.00 93.62 78 LEU A O 1
ATOM 650 N N . SER A 1 79 ? 1.285 2.733 8.071 1.00 91.94 79 SER A N 1
ATOM 651 C CA . SER A 1 79 ? 0.955 4.068 8.599 1.00 91.94 79 SER A CA 1
ATOM 652 C C . SER A 1 79 ? -0.544 4.380 8.555 1.00 91.94 79 SER A C 1
ATOM 654 O O . SER A 1 79 ? -1.051 5.122 9.397 1.00 91.94 79 SER A O 1
ATOM 656 N N . SER A 1 80 ? -1.267 3.762 7.618 1.00 94.25 80 SER A N 1
ATOM 657 C CA . SER A 1 80 ? -2.724 3.857 7.509 1.00 94.25 80 SER A CA 1
ATOM 658 C C . SER A 1 80 ? -3.495 2.958 8.485 1.00 94.25 80 SER A C 1
ATOM 660 O O . SER A 1 80 ? -4.725 2.951 8.473 1.00 94.25 80 SER A O 1
ATOM 662 N N . MET A 1 81 ? -2.813 2.168 9.314 1.00 95.12 81 MET A N 1
ATOM 663 C CA . MET A 1 81 ? -3.443 1.349 10.354 1.00 95.12 81 MET A CA 1
ATOM 664 C C . MET A 1 81 ? -3.499 2.105 11.679 1.00 95.12 81 MET A C 1
ATOM 666 O O . MET A 1 81 ? -2.701 3.012 11.920 1.00 95.12 81 MET A O 1
ATOM 670 N N . SER A 1 82 ? -4.430 1.742 12.558 1.00 93.25 82 SER A N 1
ATOM 671 C CA . SER A 1 82 ? -4.433 2.253 13.926 1.00 93.25 82 SER A CA 1
ATOM 672 C C . SER A 1 82 ? -3.262 1.668 14.727 1.00 93.25 82 SER A C 1
ATOM 674 O O . SER A 1 82 ? -2.780 0.567 14.445 1.00 93.25 82 SER A O 1
ATOM 676 N N . ASN A 1 83 ? -2.797 2.394 15.745 1.00 89.50 83 ASN A N 1
ATOM 677 C CA . ASN A 1 83 ? -1.652 1.973 16.564 1.00 89.50 83 ASN A CA 1
ATOM 678 C C . ASN A 1 83 ? -1.898 0.627 17.267 1.00 89.50 83 ASN A C 1
ATOM 680 O O . ASN A 1 83 ? -0.962 -0.108 17.5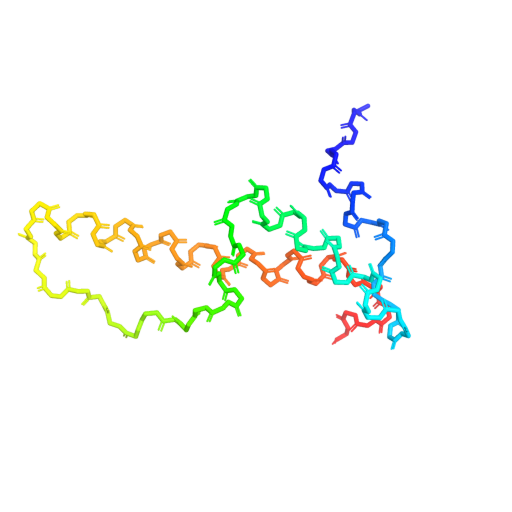66 1.00 89.50 83 ASN A O 1
ATOM 684 N N . GLU A 1 84 ? -3.158 0.298 17.539 1.00 89.19 84 GLU A N 1
ATOM 685 C CA . GLU A 1 84 ? -3.571 -0.949 18.172 1.00 89.19 84 GLU A CA 1
ATOM 686 C C . GLU A 1 84 ? -3.324 -2.166 17.271 1.00 89.19 84 GLU A C 1
ATOM 688 O O . GLU A 1 84 ? -3.077 -3.255 17.796 1.00 89.19 84 GLU A O 1
ATOM 693 N N . ILE A 1 85 ? -3.371 -1.975 15.946 1.00 88.62 85 ILE A N 1
ATOM 694 C CA . ILE A 1 85 ? -3.188 -3.023 14.932 1.00 88.62 85 ILE A CA 1
ATOM 695 C C . ILE A 1 85 ? -1.742 -3.116 14.437 1.00 88.62 85 ILE A C 1
ATOM 697 O O . ILE A 1 85 ? -1.315 -4.200 14.058 1.00 88.62 85 ILE A O 1
ATOM 701 N N . GLN A 1 86 ? -0.964 -2.032 14.492 1.00 83.31 86 GLN A N 1
ATOM 702 C CA . GLN A 1 86 ? 0.442 -1.985 14.047 1.00 83.31 86 GLN A CA 1
ATOM 703 C C . GLN A 1 86 ? 1.440 -2.810 14.907 1.00 83.31 86 GLN A C 1
ATOM 705 O O . GLN A 1 86 ? 2.645 -2.581 14.812 1.00 83.31 86 GLN A O 1
ATOM 710 N N . LYS A 1 87 ? 0.973 -3.718 15.774 1.00 68.38 87 LYS A N 1
ATOM 711 C CA . LYS A 1 87 ? 1.814 -4.480 16.717 1.00 68.38 87 LYS A CA 1
ATOM 712 C C . LYS A 1 87 ? 2.647 -5.577 16.063 1.00 68.38 87 LYS A C 1
ATOM 714 O O . LYS A 1 87 ? 2.122 -6.261 15.158 1.00 68.38 87 LYS A O 1
#

Sequence (87 aa):
MSQNPLNVILEANKFDGTNYSNWLRNPRIVLDFEKQTYVLEKSLPQTLPKGFLPEGRLTFEKFTQWHEDNQKVPSIILSSMSNEIQK

Foldseek 3Di:
DDDDVLLVLLQPPQAPPPCVVVLVVSLCVSCVVVVLVVLVVDDQPPDQPPDPDVVSVVSVVVNVVSVVSNVVSVVSNLSSHDPVPND

pLDDT: mean 85.51, std 12.51, range [48.16, 96.62]

Radius of gyration: 16.09 Å; chains: 1; bounding box: 38×37×42 Å